Protein AF-A0A7W5KX31-F1 (afdb_monomer)

Nearest PDB structures (foldseek):
  4xgq-assembly2_G  TM=8.901E-01  e=3.013E-03  Mycobacterium tuberculosis H37Rv
  4zv0-assembly1_B  TM=2.589E-01  e=5.714E+00  Pseudomonas aeruginosa PAO1

Solvent-accessible surface area (backbone atoms only — not comparable to full-atom values): 6109 Å² total; per-residue (Å²): 94,77,43,44,63,64,57,55,52,52,50,21,53,51,53,18,50,74,72,33,59,89,98,57,78,70,50,73,67,45,39,50,54,23,40,55,53,50,49,52,52,36,58,77,63,54,46,47,75,50,83,88,45,71,68,36,52,54,39,16,52,52,36,32,70,72,31,5,43,91,67,67,28,94,27,45,30,47,77,67,49,16,43,52,52,15,49,21,59,74,68,74,46,86,70,90,81,83,86,66,62,47,67,69,46,96,76,96

Secondary structure (DSSP, 8-state):
-EE-HHHHHHHHHHHHHHHSPTTPPPPHHHHHHHHHHHHHHHHHTTPEEPP--HHHHHHHHHHHHHHBGGGT-TT-B-HHHHHHHHHHHHTT------SSTTTTSTT-

Radius of gyration: 15.03 Å; Cα contacts (8 Å, |Δi|>4): 127; chains: 1; bounding box: 34×26×37 Å

Mean predicted aligned error: 3.59 Å

Sequence (108 aa):
MHISPLVRFVAIQALARQKTPAGRKTTPELLKAAAQAIDAFAEDLVLDEISISHEIGEGALSASMHYGKVVGHPADLNFGDCFAYACAKALKTRLLYKGSDFLHTDLA

Foldseek 3Di:
DADEPLNLQVQLVVQQVVVDDPPDDRDPVSSVVSNVVSVVVCVVVVYDYDDCDPQLVVQLVVCCCPQDLVVPHPLNQDSSRSSLRSVCVVVVHARDDDDCNCVPDPSD

Structure (mmCIF, N/CA/C/O backbone):
data_AF-A0A7W5KX31-F1
#
_entry.id   AF-A0A7W5KX31-F1
#
loop_
_atom_site.group_PDB
_atom_site.id
_atom_site.type_symbol
_atom_site.label_atom_id
_atom_site.label_alt_id
_atom_site.label_comp_id
_atom_site.label_asym_id
_atom_site.label_entity_id
_atom_site.label_seq_id
_atom_site.pdbx_PDB_ins_code
_atom_site.Cartn_x
_atom_site.Cartn_y
_atom_site.Cartn_z
_atom_site.occupancy
_atom_site.B_iso_or_equiv
_atom_site.auth_seq_id
_atom_site.auth_comp_id
_atom_site.auth_asym_id
_atom_site.auth_atom_id
_atom_site.pdbx_PDB_model_num
ATOM 1 N N . MET A 1 1 ? -15.644 -1.205 -0.103 1.00 87.62 1 MET A N 1
ATOM 2 C CA . MET A 1 1 ? -14.336 -1.889 0.114 1.00 87.62 1 MET A CA 1
ATOM 3 C C . MET A 1 1 ? -13.297 -0.787 0.219 1.00 87.62 1 MET A C 1
ATOM 5 O O . MET A 1 1 ? -13.561 0.264 -0.332 1.00 87.62 1 MET A O 1
ATOM 9 N N . HIS A 1 2 ? -12.186 -0.952 0.935 1.00 92.12 2 HIS A N 1
ATOM 10 C CA . HIS A 1 2 ? -11.283 0.178 1.196 1.00 92.12 2 HIS A CA 1
ATOM 11 C C . HIS A 1 2 ? -9.934 0.014 0.506 1.00 92.12 2 HIS A C 1
ATOM 13 O O . HIS A 1 2 ? -9.426 -1.103 0.395 1.00 92.12 2 HIS A O 1
ATOM 19 N N . ILE A 1 3 ? -9.334 1.136 0.114 1.00 94.19 3 ILE A N 1
ATOM 20 C CA . ILE A 1 3 ? -7.941 1.224 -0.331 1.00 94.19 3 ILE A CA 1
ATOM 21 C C . ILE A 1 3 ? -7.224 2.312 0.469 1.00 94.19 3 ILE A C 1
ATOM 23 O O . ILE A 1 3 ? -7.811 3.335 0.806 1.00 94.19 3 ILE A O 1
ATOM 27 N N . SER A 1 4 ? -5.954 2.100 0.815 1.00 94.06 4 SER A N 1
ATOM 28 C CA . SER A 1 4 ? -5.143 3.165 1.410 1.00 94.06 4 SER A CA 1
ATOM 29 C C . SER A 1 4 ? -4.372 3.919 0.321 1.00 94.06 4 SER A C 1
ATOM 31 O O . SER A 1 4 ? -3.949 3.301 -0.664 1.00 94.06 4 SER A O 1
ATOM 33 N N . PRO A 1 5 ? -4.093 5.220 0.504 1.00 94.69 5 PRO A N 1
ATOM 34 C CA . PRO A 1 5 ? -3.316 6.004 -0.451 1.00 94.69 5 PRO A CA 1
ATOM 35 C C . PRO A 1 5 ? -1.898 5.446 -0.636 1.00 94.69 5 PRO A C 1
ATOM 37 O O . PRO A 1 5 ? -1.321 5.588 -1.713 1.00 94.69 5 PRO A O 1
ATOM 40 N N . LEU A 1 6 ? -1.341 4.746 0.367 1.00 93.94 6 LEU A N 1
ATOM 41 C CA . LEU A 1 6 ? -0.065 4.037 0.223 1.00 93.94 6 LEU A CA 1
ATOM 42 C C . LEU A 1 6 ? -0.174 2.843 -0.725 1.00 93.94 6 LEU A C 1
ATOM 44 O O . LEU A 1 6 ? 0.674 2.687 -1.603 1.00 93.94 6 LEU A O 1
ATOM 48 N N . VAL A 1 7 ? -1.204 2.006 -0.567 1.00 91.75 7 VAL A N 1
ATOM 49 C CA . VAL A 1 7 ? -1.414 0.842 -1.441 1.00 91.75 7 VAL A CA 1
ATOM 50 C C . VAL A 1 7 ? -1.677 1.305 -2.869 1.00 91.75 7 VAL A C 1
ATOM 52 O O . VAL A 1 7 ? -1.059 0.781 -3.796 1.00 91.75 7 VAL A O 1
ATOM 55 N N . ARG A 1 8 ? -2.511 2.3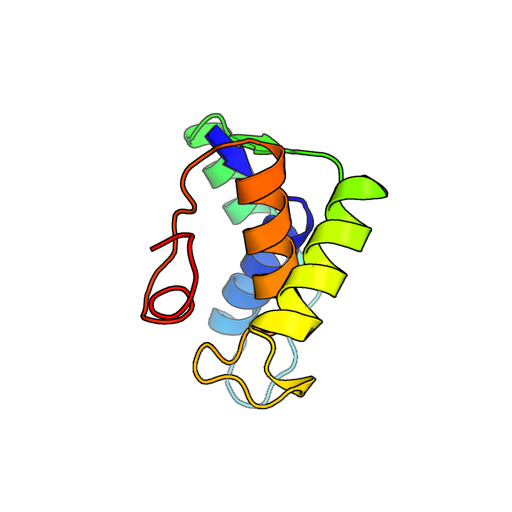37 -3.048 1.00 95.00 8 ARG A N 1
ATOM 56 C CA . ARG A 1 8 ? -2.733 2.970 -4.351 1.00 95.00 8 ARG A CA 1
ATOM 57 C C . ARG A 1 8 ? -1.412 3.438 -4.966 1.00 95.00 8 ARG A C 1
ATOM 59 O O . ARG A 1 8 ? -1.101 3.087 -6.101 1.00 95.00 8 ARG A O 1
ATOM 66 N N . PHE A 1 9 ? -0.592 4.163 -4.207 1.00 95.44 9 PHE A N 1
ATOM 67 C CA . PHE A 1 9 ? 0.705 4.656 -4.673 1.00 95.44 9 PHE A CA 1
ATOM 68 C C . PHE A 1 9 ? 1.661 3.528 -5.095 1.00 95.44 9 PHE A C 1
ATOM 70 O O . PHE A 1 9 ? 2.220 3.570 -6.195 1.00 95.44 9 PHE A O 1
ATOM 77 N N . VAL A 1 10 ? 1.827 2.498 -4.261 1.00 93.75 10 VAL A N 1
ATOM 78 C CA . VAL A 1 10 ? 2.710 1.357 -4.560 1.00 93.75 10 VAL A CA 1
ATOM 79 C C . VAL A 1 10 ? 2.193 0.563 -5.762 1.00 93.75 10 VAL A C 1
ATOM 81 O O . VAL A 1 10 ? 2.991 0.177 -6.617 1.00 93.75 10 VAL A O 1
ATOM 84 N N . ALA A 1 11 ? 0.876 0.374 -5.888 1.00 94.31 11 ALA A N 1
ATOM 85 C CA . ALA A 1 11 ? 0.269 -0.295 -7.038 1.00 94.31 11 ALA A CA 1
ATOM 86 C C . ALA A 1 11 ? 0.547 0.456 -8.350 1.00 94.31 11 ALA A C 1
ATOM 88 O O . ALA A 1 11 ? 0.943 -0.161 -9.341 1.00 94.31 11 ALA A O 1
ATOM 89 N N . ILE A 1 12 ? 0.433 1.788 -8.342 1.00 97.50 12 ILE A N 1
ATOM 90 C CA . ILE A 1 12 ? 0.756 2.642 -9.494 1.00 97.50 12 ILE A CA 1
ATOM 91 C C . ILE A 1 12 ? 2.231 2.492 -9.879 1.00 97.50 12 ILE A C 1
ATOM 93 O O . ILE A 1 12 ? 2.553 2.283 -11.052 1.00 97.50 12 ILE A O 1
ATOM 97 N N . GLN A 1 13 ? 3.141 2.552 -8.903 1.00 96.44 13 GLN A N 1
ATOM 98 C CA . GLN A 1 13 ? 4.573 2.384 -9.157 1.00 96.44 13 GLN A CA 1
ATOM 99 C C . GLN A 1 13 ? 4.909 0.990 -9.698 1.00 96.44 13 GLN A C 1
ATOM 101 O O . GLN A 1 13 ? 5.700 0.876 -10.639 1.00 96.44 13 GLN A O 1
ATOM 106 N N . ALA A 1 14 ? 4.305 -0.058 -9.137 1.00 94.69 14 ALA A N 1
ATOM 107 C CA . ALA A 1 14 ? 4.510 -1.438 -9.560 1.00 94.69 14 ALA A CA 1
ATOM 108 C C . ALA A 1 14 ? 4.000 -1.672 -10.988 1.00 94.69 14 ALA A C 1
ATOM 110 O O . ALA A 1 14 ? 4.729 -2.222 -11.819 1.00 94.69 14 ALA A O 1
ATOM 111 N N . LEU A 1 15 ? 2.795 -1.189 -11.304 1.00 97.25 15 LEU A N 1
ATOM 112 C CA . LEU A 1 15 ? 2.213 -1.289 -12.641 1.00 97.25 15 LEU A CA 1
ATOM 113 C C . LEU A 1 15 ? 3.051 -0.522 -13.671 1.00 97.25 15 LEU A C 1
ATOM 115 O O . LEU A 1 15 ? 3.385 -1.064 -14.727 1.00 97.25 15 LEU A O 1
ATOM 119 N N . ALA A 1 16 ? 3.468 0.705 -13.348 1.00 97.62 16 ALA A N 1
ATOM 120 C CA . ALA A 1 16 ? 4.342 1.483 -14.219 1.00 97.62 16 ALA A CA 1
ATOM 121 C C . ALA A 1 16 ? 5.691 0.776 -14.432 1.00 97.62 16 ALA A C 1
ATOM 123 O O . ALA A 1 16 ? 6.177 0.681 -15.558 1.00 97.62 16 ALA A O 1
ATOM 124 N N . ARG A 1 17 ? 6.283 0.216 -13.367 1.00 96.75 17 ARG A N 1
ATOM 125 C CA . ARG A 1 17 ? 7.544 -0.533 -13.442 1.00 96.75 17 ARG A CA 1
ATOM 126 C C . ARG A 1 17 ? 7.427 -1.777 -14.318 1.00 96.75 17 ARG A C 1
ATOM 128 O O . ARG A 1 17 ? 8.366 -2.053 -15.057 1.00 96.75 17 ARG A O 1
ATOM 135 N N . GLN A 1 18 ? 6.302 -2.487 -14.275 1.00 96.25 18 GLN A N 1
ATOM 136 C CA . GLN A 1 18 ? 6.057 -3.661 -15.117 1.00 96.25 18 GLN A CA 1
ATOM 137 C C 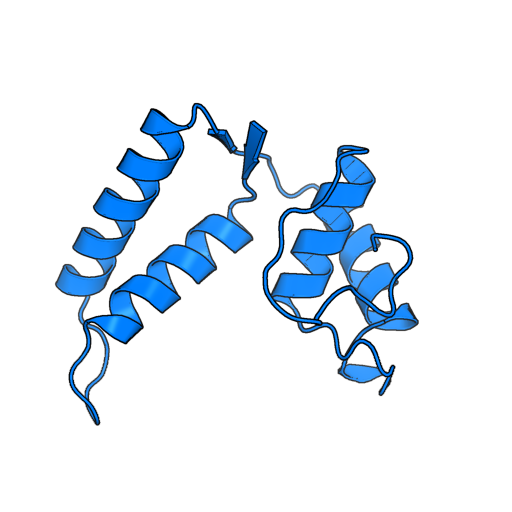. GLN A 1 18 ? 6.060 -3.316 -16.616 1.00 96.25 18 GLN A C 1
ATOM 139 O O . GLN A 1 18 ? 6.425 -4.149 -17.441 1.00 96.25 18 GLN A O 1
ATOM 144 N N . LYS A 1 19 ? 5.666 -2.088 -16.974 1.00 94.69 19 LYS A N 1
ATOM 145 C CA . LYS A 1 19 ? 5.664 -1.589 -18.359 1.00 94.69 19 LYS A CA 1
ATOM 146 C C . LYS A 1 19 ? 6.981 -0.919 -18.769 1.00 94.69 19 LYS A C 1
ATOM 148 O O . LYS A 1 19 ? 7.186 -0.661 -19.953 1.00 94.69 19 LYS A O 1
ATOM 153 N N . THR A 1 20 ? 7.880 -0.654 -17.824 1.00 96.50 20 THR A N 1
ATOM 154 C CA . THR A 1 20 ? 9.192 -0.054 -18.091 1.00 96.50 20 THR A CA 1
ATOM 155 C C . THR A 1 20 ? 10.160 -1.097 -18.669 1.00 96.50 20 THR A C 1
ATOM 157 O O . THR A 1 20 ? 10.366 -2.138 -18.043 1.00 96.50 20 THR A O 1
ATOM 160 N N . PRO A 1 21 ? 10.827 -0.823 -19.809 1.00 95.38 21 PRO A N 1
ATOM 161 C CA . PRO A 1 21 ? 11.834 -1.725 -20.363 1.00 95.38 21 PRO A CA 1
ATOM 162 C C . PRO A 1 21 ? 12.976 -2.022 -19.382 1.00 95.38 21 PRO A C 1
ATOM 164 O O . PRO A 1 21 ? 13.405 -1.153 -18.614 1.00 95.38 21 PRO A O 1
ATOM 167 N N . ALA A 1 22 ? 13.516 -3.241 -19.440 1.00 94.25 22 ALA A N 1
ATOM 168 C CA . ALA A 1 22 ? 14.639 -3.648 -18.600 1.00 94.25 22 ALA A CA 1
ATOM 169 C C . ALA A 1 22 ? 15.830 -2.678 -18.740 1.00 94.25 22 ALA A C 1
ATOM 171 O O . ALA A 1 22 ? 16.155 -2.208 -19.830 1.00 94.25 22 ALA A O 1
ATOM 172 N N . GLY A 1 23 ? 16.461 -2.337 -17.613 1.00 94.62 23 GLY A N 1
ATOM 173 C CA . GLY A 1 23 ? 17.573 -1.379 -17.565 1.00 94.62 23 GLY A CA 1
ATOM 174 C C . GLY A 1 23 ? 17.181 0.096 -17.722 1.00 94.62 23 GLY A C 1
ATOM 175 O O . GLY A 1 23 ? 18.048 0.963 -17.624 1.00 94.62 23 GLY A O 1
ATOM 176 N N . ARG A 1 24 ? 15.897 0.421 -17.923 1.00 96.06 24 ARG A N 1
ATOM 177 C CA . ARG A 1 24 ? 15.412 1.808 -18.004 1.00 96.06 24 ARG A CA 1
ATOM 178 C C . ARG A 1 24 ? 14.730 2.260 -16.710 1.00 96.06 24 ARG A C 1
ATOM 180 O O . ARG A 1 24 ?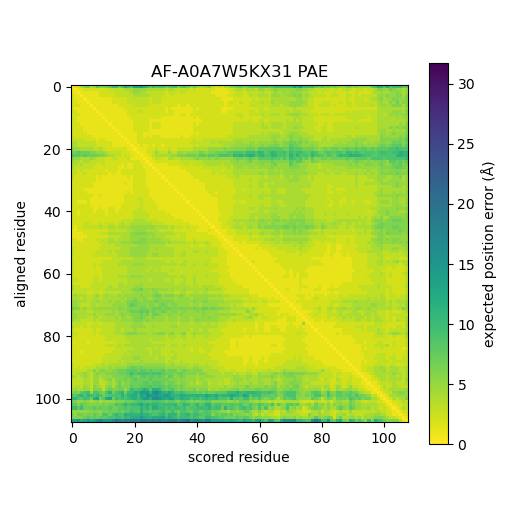 14.345 1.463 -15.844 1.00 96.06 24 ARG A O 1
ATOM 187 N N . LYS A 1 25 ? 14.617 3.582 -16.569 1.00 96.31 25 LYS A N 1
ATOM 188 C CA . LYS A 1 25 ? 13.821 4.246 -15.531 1.00 96.31 25 LYS A CA 1
ATOM 189 C C . LYS A 1 25 ? 12.400 4.460 -16.049 1.00 96.31 25 LYS A C 1
ATOM 191 O O . LYS A 1 25 ? 12.203 4.671 -17.241 1.00 96.31 25 LYS A O 1
ATOM 196 N N . THR A 1 26 ? 11.431 4.391 -15.143 1.00 97.12 26 THR A N 1
ATOM 197 C CA . THR A 1 26 ? 10.028 4.691 -15.445 1.00 97.12 26 THR A CA 1
ATOM 198 C C . THR A 1 26 ? 9.888 6.169 -15.797 1.00 97.12 26 THR A C 1
ATOM 200 O O . THR A 1 26 ? 10.454 7.013 -15.101 1.00 97.12 26 THR A O 1
ATOM 203 N N . THR A 1 27 ? 9.157 6.478 -16.868 1.00 97.62 27 THR A N 1
ATOM 204 C CA . THR A 1 27 ? 8.898 7.863 -17.284 1.00 97.62 27 THR A CA 1
ATOM 205 C C . THR A 1 27 ? 7.636 8.418 -16.611 1.00 97.62 27 THR A C 1
ATOM 207 O O . THR A 1 27 ? 6.780 7.634 -16.181 1.00 97.62 27 THR A O 1
ATOM 210 N N . PRO A 1 28 ? 7.478 9.751 -16.527 1.00 98.06 28 PRO A N 1
ATOM 211 C CA . PRO A 1 28 ? 6.252 10.366 -16.020 1.00 98.06 28 PRO A CA 1
ATOM 212 C C . PRO A 1 28 ? 4.991 9.929 -16.778 1.00 98.06 28 PRO A C 1
ATOM 214 O O . PRO A 1 28 ? 3.942 9.749 -16.167 1.00 98.06 28 PRO A O 1
ATOM 217 N N . GLU A 1 29 ? 5.087 9.698 -18.089 1.00 97.81 29 GLU A N 1
ATOM 218 C CA . GLU A 1 29 ? 3.961 9.286 -18.936 1.00 97.81 29 GLU A CA 1
ATOM 219 C C . GLU A 1 29 ? 3.501 7.866 -18.598 1.00 97.81 29 GLU A C 1
ATOM 221 O O . GLU A 1 29 ? 2.302 7.624 -18.468 1.00 97.81 29 GLU A O 1
ATOM 226 N N . LEU A 1 30 ? 4.444 6.937 -18.392 1.00 97.75 30 LEU A N 1
ATOM 227 C CA . LEU A 1 30 ? 4.127 5.580 -17.940 1.00 97.75 30 LEU A CA 1
ATOM 228 C C . LEU A 1 30 ? 3.511 5.585 -16.539 1.00 97.75 30 LEU A C 1
ATOM 230 O O . LEU A 1 30 ? 2.573 4.834 -16.281 1.00 97.75 30 LEU A O 1
ATOM 234 N N . LEU A 1 31 ? 4.011 6.441 -15.643 1.00 98.00 31 LEU A N 1
ATOM 235 C CA . LEU A 1 31 ? 3.457 6.578 -14.298 1.00 98.00 31 LEU A CA 1
ATOM 236 C C . LEU A 1 31 ? 2.034 7.151 -14.331 1.00 98.00 31 LEU A C 1
ATOM 238 O O . LEU A 1 31 ? 1.158 6.652 -13.629 1.00 98.00 31 LEU A O 1
ATOM 242 N N . LYS A 1 32 ? 1.785 8.147 -15.188 1.00 98.38 32 LYS A N 1
ATOM 243 C CA . LYS A 1 32 ? 0.454 8.726 -15.403 1.00 98.38 32 LYS A CA 1
ATOM 244 C C . LYS A 1 32 ? -0.528 7.698 -15.966 1.00 98.38 32 LYS A C 1
ATOM 246 O O . LYS A 1 32 ? -1.640 7.597 -15.459 1.00 98.38 32 LYS A O 1
ATOM 251 N N . ALA A 1 33 ? -0.118 6.916 -16.965 1.00 98.25 33 ALA A N 1
ATOM 252 C CA . ALA A 1 33 ? -0.956 5.859 -17.528 1.00 98.25 33 ALA A CA 1
ATOM 253 C C . ALA A 1 33 ? -1.286 4.771 -16.490 1.00 98.25 33 ALA A C 1
ATOM 255 O O . ALA A 1 33 ? -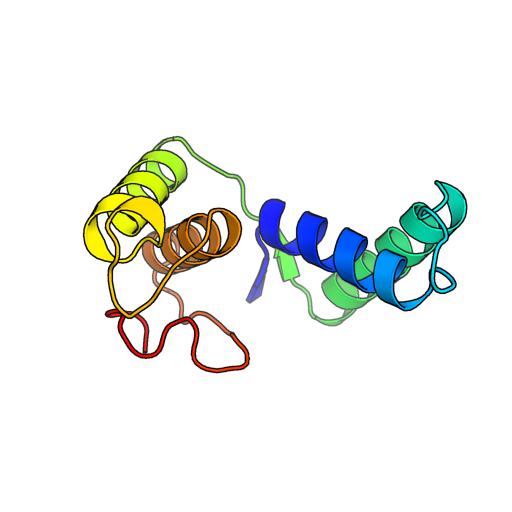2.419 4.301 -16.421 1.00 98.25 33 ALA A O 1
ATOM 256 N N . ALA A 1 34 ? -0.318 4.399 -15.645 1.00 98.38 34 ALA A N 1
ATOM 257 C CA . ALA A 1 34 ? -0.552 3.469 -14.544 1.00 98.38 34 ALA A CA 1
ATOM 258 C C . ALA A 1 34 ? -1.513 4.040 -13.491 1.00 98.38 34 ALA A C 1
ATOM 260 O O . ALA A 1 34 ? -2.385 3.314 -13.028 1.00 98.38 34 ALA A O 1
ATOM 261 N N . ALA A 1 35 ? -1.391 5.328 -13.150 1.00 98.25 35 ALA A N 1
ATOM 262 C CA . ALA A 1 35 ? -2.322 6.005 -12.248 1.00 98.25 35 ALA A CA 1
ATOM 263 C C . ALA A 1 35 ? -3.758 5.937 -12.772 1.00 98.25 35 ALA A C 1
ATOM 265 O O . ALA A 1 35 ? -4.633 5.447 -12.071 1.00 98.25 35 ALA A O 1
ATOM 266 N N . GLN A 1 36 ? -3.972 6.301 -14.038 1.00 98.38 36 GLN A N 1
ATOM 267 C CA . GLN A 1 36 ? -5.292 6.236 -14.672 1.00 98.38 36 GLN A CA 1
ATOM 268 C C . GLN A 1 36 ? -5.886 4.822 -14.659 1.00 98.38 36 GLN A C 1
ATOM 270 O O . GLN A 1 36 ? -7.076 4.660 -14.419 1.00 98.38 36 GLN A O 1
ATOM 275 N N . ALA A 1 37 ? -5.064 3.797 -14.900 1.00 98.00 37 ALA A N 1
ATOM 276 C CA . ALA A 1 37 ? -5.524 2.412 -14.880 1.00 98.00 37 ALA A CA 1
ATOM 277 C C . ALA A 1 37 ? -5.904 1.931 -13.468 1.00 98.00 37 ALA A C 1
ATOM 279 O O . ALA A 1 37 ? -6.902 1.231 -13.314 1.00 98.00 37 ALA A O 1
ATOM 280 N N . ILE A 1 38 ? -5.123 2.293 -12.443 1.00 97.69 38 ILE A N 1
ATOM 281 C CA . ILE A 1 38 ? -5.429 1.948 -11.046 1.00 97.69 38 ILE A CA 1
ATOM 282 C C . ILE A 1 38 ? -6.663 2.704 -10.551 1.00 97.69 38 ILE A C 1
ATOM 284 O O . ILE A 1 38 ? -7.484 2.111 -9.858 1.00 97.69 38 ILE A O 1
ATOM 288 N N . ASP A 1 39 ? -6.815 3.972 -10.933 1.00 96.88 39 ASP A N 1
ATOM 289 C CA . ASP A 1 39 ? -7.967 4.792 -10.553 1.00 96.88 39 ASP A CA 1
ATOM 290 C C . ASP A 1 39 ? -9.256 4.245 -11.166 1.00 96.88 39 ASP A C 1
ATOM 292 O O . ASP A 1 39 ? -10.210 3.998 -10.437 1.00 96.88 39 ASP A O 1
ATOM 296 N N . ALA A 1 40 ? -9.249 3.925 -12.464 1.00 97.56 40 ALA A N 1
ATOM 297 C CA . ALA A 1 40 ? -10.389 3.284 -13.118 1.00 97.56 40 ALA A CA 1
ATOM 298 C C . ALA A 1 40 ? -10.751 1.938 -12.462 1.00 97.56 40 ALA A C 1
ATOM 300 O O . ALA A 1 40 ? -11.918 1.654 -12.218 1.00 97.56 40 ALA A O 1
ATOM 301 N N . PHE A 1 41 ? -9.752 1.125 -12.104 1.00 96.06 41 PHE A N 1
ATOM 302 C CA . PHE A 1 41 ? -9.988 -0.134 -11.394 1.00 96.06 41 PHE A CA 1
ATOM 303 C C . PHE A 1 41 ? -10.585 0.073 -9.991 1.00 96.06 41 PHE A C 1
ATOM 305 O O . PHE A 1 41 ? -11.435 -0.704 -9.556 1.00 96.06 41 PHE A O 1
ATOM 312 N N . ALA A 1 42 ? -10.141 1.104 -9.269 1.00 95.56 42 ALA A N 1
ATOM 313 C CA . ALA A 1 42 ? -10.685 1.449 -7.960 1.00 95.56 42 ALA A CA 1
ATOM 314 C C . ALA A 1 42 ? -12.131 1.962 -8.061 1.00 95.56 42 ALA A C 1
ATOM 316 O O . ALA A 1 42 ? -12.960 1.598 -7.227 1.00 95.56 42 ALA A O 1
ATOM 317 N N . GLU A 1 43 ? -12.439 2.750 -9.093 1.00 96.12 43 GLU A N 1
ATOM 318 C CA . GLU A 1 43 ? -13.795 3.212 -9.406 1.00 96.12 43 GLU A CA 1
ATOM 319 C C . GLU A 1 43 ? -14.725 2.038 -9.749 1.00 96.12 43 GLU A C 1
ATOM 321 O O . GLU A 1 43 ? -15.800 1.922 -9.159 1.00 96.12 43 GLU A O 1
ATOM 326 N N . ASP A 1 44 ? -14.287 1.115 -10.612 1.00 96.94 44 ASP A N 1
ATOM 327 C CA . ASP A 1 44 ? -15.056 -0.076 -11.005 1.00 96.94 44 ASP A CA 1
ATOM 328 C C . ASP A 1 44 ? -15.412 -0.974 -9.806 1.00 96.94 44 ASP A C 1
ATOM 330 O O . ASP A 1 44 ? -16.481 -1.589 -9.764 1.00 96.94 44 ASP A O 1
ATOM 334 N N . LEU A 1 45 ? -14.521 -1.054 -8.813 1.00 95.25 45 LEU A N 1
ATOM 335 C CA . LEU A 1 45 ? -14.730 -1.822 -7.583 1.00 95.25 45 LEU A CA 1
ATOM 336 C C . LEU A 1 45 ? -15.403 -1.029 -6.456 1.00 95.25 45 LEU A C 1
ATOM 338 O O . LEU A 1 45 ? -15.648 -1.598 -5.387 1.00 95.25 45 LEU A O 1
ATOM 342 N N . VAL A 1 46 ? -15.697 0.256 -6.680 1.00 95.50 46 VAL A N 1
ATOM 343 C CA . VAL A 1 46 ? -16.266 1.175 -5.685 1.00 95.50 46 VAL A CA 1
ATOM 344 C C . VAL A 1 46 ? -15.436 1.144 -4.393 1.00 95.50 46 VAL A C 1
ATOM 346 O O . VAL A 1 46 ? -15.916 0.811 -3.301 1.00 95.50 46 VAL A O 1
ATOM 349 N N . LEU A 1 47 ? -14.129 1.386 -4.542 1.00 94.50 47 LEU A N 1
ATOM 350 C CA . LEU A 1 47 ? -13.201 1.451 -3.418 1.00 94.50 47 LEU A CA 1
ATOM 351 C C . LEU A 1 47 ? -13.245 2.834 -2.768 1.00 94.50 47 LEU A C 1
ATOM 353 O O . LEU A 1 47 ? -13.007 3.844 -3.422 1.00 94.50 47 LEU A O 1
ATOM 357 N N . ASP A 1 48 ? -13.460 2.860 -1.459 1.00 93.88 48 ASP A N 1
ATOM 358 C CA . ASP A 1 48 ? -13.354 4.067 -0.651 1.00 93.88 48 ASP A CA 1
ATOM 359 C C . ASP A 1 48 ? -11.896 4.249 -0.208 1.00 93.88 48 ASP A C 1
ATOM 361 O O . ASP A 1 48 ? -11.327 3.391 0.482 1.00 93.88 48 ASP A O 1
ATOM 365 N N . GLU A 1 49 ? -11.266 5.354 -0.613 1.00 94.12 49 GLU A N 1
ATOM 366 C CA . GLU A 1 49 ? -9.914 5.679 -0.155 1.00 94.12 49 GLU A CA 1
ATOM 367 C C . GLU A 1 49 ? -9.939 6.204 1.287 1.00 94.12 49 GLU A C 1
ATOM 369 O O . GLU A 1 49 ? -10.701 7.112 1.624 1.00 94.12 49 GLU A O 1
ATOM 374 N N . ILE A 1 50 ? -9.087 5.641 2.147 1.00 94.75 50 ILE A N 1
ATOM 375 C CA . ILE A 1 50 ? -8.994 6.040 3.556 1.00 94.75 50 ILE A CA 1
ATOM 376 C C . ILE A 1 50 ? -7.844 7.009 3.830 1.00 94.75 50 ILE A C 1
ATOM 378 O O . ILE A 1 50 ? -6.763 6.904 3.261 1.00 94.75 50 ILE A O 1
ATOM 382 N N . SER A 1 51 ? -8.027 7.909 4.791 1.00 95.19 51 SER A N 1
ATOM 383 C CA . SER A 1 51 ? -6.949 8.782 5.267 1.00 95.19 51 SER A CA 1
ATOM 384 C C . SER A 1 51 ? -5.962 8.036 6.166 1.00 95.19 51 SER A C 1
ATOM 386 O O . SER A 1 51 ? -6.351 7.187 6.966 1.00 95.19 51 SER A O 1
ATOM 388 N N . ILE A 1 52 ? -4.684 8.416 6.108 1.00 96.12 52 ILE A N 1
ATOM 389 C CA . ILE A 1 52 ? -3.658 7.929 7.040 1.00 96.12 52 ILE A CA 1
ATOM 390 C C . ILE A 1 52 ? -3.638 8.834 8.266 1.00 96.12 52 ILE A C 1
ATOM 392 O O . ILE A 1 52 ? -3.102 9.941 8.233 1.00 96.12 52 ILE A O 1
ATOM 396 N N . SER A 1 53 ? -4.268 8.371 9.341 1.00 96.38 53 SER A N 1
ATOM 397 C CA . SER A 1 53 ? -4.317 9.079 10.617 1.00 96.38 53 SER A CA 1
ATOM 398 C C . SER A 1 53 ? -3.057 8.838 11.455 1.00 96.38 53 SER A C 1
ATOM 400 O O . SER A 1 53 ? -2.267 7.930 11.188 1.00 96.38 53 SER A O 1
ATOM 402 N N . HIS A 1 54 ? -2.897 9.628 12.521 1.00 96.88 54 HIS A N 1
ATOM 403 C CA . HIS A 1 54 ? -1.867 9.384 13.533 1.00 96.88 54 HIS A CA 1
ATOM 404 C C . HIS A 1 54 ? -1.983 7.977 14.144 1.00 96.88 54 HIS A C 1
ATOM 406 O O . HIS A 1 54 ? -0.977 7.292 14.280 1.00 96.88 54 HIS A O 1
ATOM 412 N N . GLU A 1 55 ? -3.205 7.509 14.417 1.00 96.81 55 GLU A N 1
ATOM 413 C CA . GLU A 1 55 ? -3.465 6.161 14.941 1.00 96.81 55 GLU A CA 1
ATOM 414 C C . GLU A 1 55 ? -2.982 5.058 13.988 1.00 96.81 55 GLU A C 1
ATOM 416 O O . GLU A 1 55 ? -2.361 4.092 14.427 1.00 96.81 55 GLU A O 1
ATOM 421 N N . ILE A 1 56 ? -3.198 5.215 12.676 1.00 97.44 56 ILE A N 1
ATOM 422 C CA . ILE A 1 56 ? -2.658 4.282 11.676 1.00 97.44 56 ILE A CA 1
ATOM 423 C C . ILE A 1 56 ? -1.125 4.320 11.679 1.00 97.44 56 ILE A C 1
ATOM 425 O O . ILE A 1 56 ? -0.493 3.272 11.563 1.00 97.44 56 ILE A O 1
ATOM 429 N N . GLY A 1 57 ? -0.522 5.503 11.836 1.00 97.56 57 GLY A N 1
ATOM 430 C CA . GLY A 1 57 ? 0.930 5.657 11.957 1.00 97.56 57 GLY A CA 1
ATOM 431 C C . GLY A 1 57 ? 1.511 4.900 13.155 1.00 97.56 57 GLY A C 1
ATOM 432 O O . GLY A 1 57 ? 2.443 4.113 12.988 1.00 97.56 57 GLY A O 1
ATOM 433 N N . GLU A 1 58 ? 0.919 5.068 14.339 1.00 98.31 58 GLU A N 1
ATOM 434 C CA . GLU A 1 58 ? 1.307 4.330 15.551 1.00 98.31 58 GLU A CA 1
ATOM 435 C C . GLU A 1 58 ? 1.085 2.820 15.387 1.00 98.31 58 GLU A C 1
ATOM 437 O O . GLU A 1 58 ? 1.943 2.008 15.741 1.00 98.31 58 GLU A O 1
ATOM 442 N N . GLY A 1 59 ? -0.034 2.427 14.772 1.00 97.69 59 GLY A N 1
ATOM 443 C CA . GLY A 1 59 ? -0.323 1.033 14.447 1.00 97.69 59 GLY A CA 1
ATOM 444 C C . GLY A 1 59 ? 0.720 0.413 13.514 1.00 97.69 59 GLY A C 1
ATOM 445 O O . GLY A 1 59 ? 1.136 -0.725 13.730 1.00 97.69 59 GLY A O 1
ATOM 446 N N . ALA A 1 60 ? 1.191 1.159 12.512 1.00 97.38 60 ALA A N 1
ATOM 447 C CA . ALA A 1 60 ? 2.216 0.697 11.579 1.00 97.38 60 ALA A CA 1
ATOM 448 C C . ALA A 1 60 ? 3.586 0.571 12.261 1.00 97.38 60 ALA A C 1
ATOM 450 O O . ALA A 1 60 ? 4.306 -0.400 12.020 1.00 97.38 60 ALA A O 1
ATOM 451 N N . LEU A 1 61 ? 3.936 1.504 13.153 1.00 97.88 61 LEU A N 1
ATOM 452 C CA . LEU A 1 61 ? 5.151 1.402 13.964 1.00 97.88 61 LEU A CA 1
ATOM 453 C C . LEU A 1 61 ? 5.097 0.176 14.883 1.00 97.88 61 LEU A C 1
ATOM 455 O O . LEU A 1 61 ? 6.056 -0.594 14.939 1.00 97.88 61 LEU A O 1
ATOM 459 N N . SER A 1 62 ? 3.957 -0.051 15.539 1.00 97.75 62 SER A N 1
ATOM 460 C CA . SER A 1 62 ? 3.722 -1.255 16.336 1.00 97.75 62 SER A CA 1
ATOM 461 C C . SER A 1 62 ? 3.866 -2.525 15.496 1.00 97.75 62 SER A C 1
ATOM 463 O O . SER A 1 62 ? 4.584 -3.441 15.894 1.00 97.75 62 SER A O 1
ATOM 465 N N . ALA A 1 63 ? 3.284 -2.568 14.295 1.00 96.62 63 ALA A N 1
ATOM 466 C CA . ALA A 1 63 ? 3.442 -3.697 13.379 1.00 96.62 63 ALA A CA 1
ATOM 467 C C . ALA A 1 63 ? 4.913 -3.936 13.000 1.00 96.62 63 ALA A C 1
ATOM 469 O O . ALA A 1 63 ? 5.366 -5.077 13.005 1.00 96.62 63 ALA A O 1
ATOM 470 N N . SER A 1 64 ? 5.685 -2.875 12.751 1.00 97.00 64 SER A N 1
ATOM 471 C CA . SER A 1 64 ? 7.119 -2.970 12.451 1.00 97.00 64 SER A CA 1
ATOM 472 C C . SER A 1 64 ? 7.928 -3.540 13.624 1.00 97.00 64 SER A C 1
ATOM 474 O O . SER A 1 64 ? 8.820 -4.361 13.419 1.00 97.00 64 SER A O 1
ATOM 476 N N . MET A 1 65 ? 7.586 -3.169 14.863 1.00 97.38 65 MET A N 1
ATOM 477 C CA . MET A 1 65 ? 8.241 -3.697 16.068 1.00 97.38 65 MET A CA 1
ATOM 478 C C . MET A 1 65 ? 7.925 -5.174 16.334 1.00 97.38 65 MET A C 1
ATOM 480 O O . MET A 1 65 ? 8.774 -5.879 16.871 1.00 97.38 65 MET A O 1
ATOM 484 N N . HIS A 1 66 ? 6.727 -5.646 15.980 1.00 95.75 66 HIS A N 1
ATOM 485 C CA . HIS A 1 66 ? 6.300 -7.024 16.258 1.00 95.75 66 HIS A CA 1
ATOM 486 C C . HIS A 1 66 ? 6.571 -7.988 15.099 1.00 95.75 66 HIS A C 1
ATOM 488 O O . HIS A 1 66 ? 6.925 -9.140 15.330 1.00 95.75 66 HIS A O 1
ATOM 494 N N . TYR A 1 67 ? 6.410 -7.520 13.861 1.00 95.88 67 TYR A N 1
ATOM 495 C CA . TYR A 1 67 ? 6.393 -8.352 12.655 1.00 95.88 67 TYR A CA 1
ATOM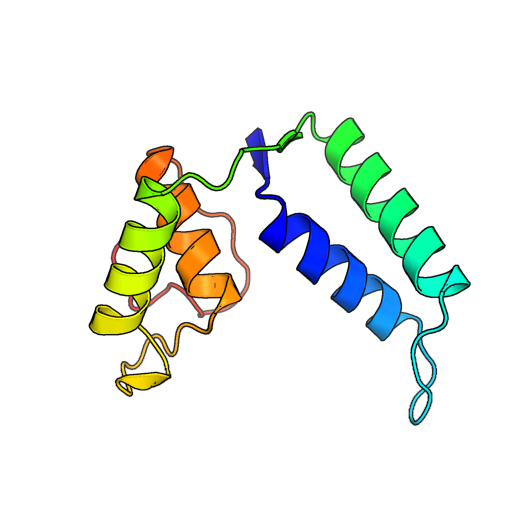 496 C C . TYR A 1 67 ? 7.344 -7.866 11.555 1.00 95.88 67 TYR A C 1
ATOM 498 O O . TYR A 1 67 ? 7.465 -8.515 10.515 1.00 95.88 67 TYR A O 1
ATOM 506 N N . GLY A 1 68 ? 8.006 -6.729 11.758 1.00 94.19 68 GLY A N 1
ATOM 507 C CA . GLY A 1 68 ? 8.781 -6.064 10.724 1.00 94.19 68 GLY A CA 1
ATOM 508 C C . GLY A 1 68 ? 10.103 -6.740 10.390 1.00 94.19 68 GLY A C 1
ATOM 509 O O . GLY A 1 68 ? 10.772 -7.352 11.228 1.00 94.19 68 GLY A O 1
ATOM 510 N N . LYS A 1 69 ? 10.545 -6.501 9.155 1.00 93.94 69 LYS A N 1
ATOM 511 C CA . LYS A 1 69 ? 11.896 -6.818 8.676 1.00 93.94 69 LYS A CA 1
ATOM 512 C C . LYS A 1 69 ? 12.991 -6.269 9.590 1.00 93.94 69 LYS A C 1
ATOM 514 O O . LYS A 1 69 ? 14.008 -6.918 9.811 1.00 93.94 69 LYS A O 1
ATOM 519 N N . VAL A 1 70 ? 12.792 -5.060 10.121 1.00 94.19 70 VAL A N 1
ATOM 520 C CA . VAL A 1 70 ? 13.802 -4.345 10.920 1.00 94.19 70 VAL A CA 1
ATOM 521 C C . VAL A 1 70 ? 14.141 -5.055 12.235 1.00 94.19 70 VAL A C 1
ATOM 523 O O . VAL A 1 70 ? 15.273 -4.955 12.698 1.00 94.19 70 VAL A O 1
ATOM 526 N N . VAL A 1 71 ? 13.194 -5.806 12.804 1.00 95.31 71 VAL A N 1
ATOM 527 C CA . VAL A 1 71 ? 13.405 -6.621 14.011 1.00 95.31 71 VAL A CA 1
ATOM 528 C C . VAL A 1 71 ? 13.729 -8.086 13.690 1.00 95.31 71 VAL A C 1
ATOM 530 O O . VAL A 1 71 ? 13.904 -8.889 14.602 1.00 95.31 71 VAL A O 1
ATOM 533 N N . GLY A 1 72 ? 13.815 -8.449 12.405 1.00 93.00 72 GLY A N 1
ATOM 534 C CA . GLY A 1 72 ? 14.126 -9.808 11.962 1.00 93.00 72 GLY A CA 1
ATOM 535 C C . GLY A 1 72 ? 13.015 -10.830 12.220 1.00 93.00 72 GLY A C 1
ATOM 536 O O . GLY A 1 72 ? 13.305 -12.018 12.354 1.00 93.00 72 GLY A O 1
ATOM 537 N N . HIS A 1 73 ? 11.755 -10.395 12.317 1.00 93.94 73 HIS A N 1
ATOM 538 C CA . HIS A 1 73 ? 10.630 -11.311 12.505 1.00 93.94 73 HIS A CA 1
ATOM 539 C C . HIS A 1 73 ? 10.373 -12.147 11.228 1.00 93.94 73 HIS A C 1
ATOM 541 O O . HIS A 1 73 ? 10.493 -11.602 10.131 1.00 93.94 73 HIS A O 1
ATOM 547 N N . PRO A 1 74 ? 9.949 -13.429 11.320 1.00 91.31 74 PRO A N 1
ATOM 548 C CA . PRO A 1 74 ? 9.697 -14.283 10.148 1.00 91.31 74 PRO A CA 1
ATOM 549 C C . PRO A 1 74 ? 8.665 -13.763 9.135 1.00 91.31 74 PRO A C 1
ATOM 551 O O . PRO A 1 74 ? 8.716 -14.144 7.973 1.00 91.31 74 PRO A O 1
ATOM 554 N N . ALA A 1 75 ? 7.728 -12.914 9.567 1.00 89.81 75 ALA A N 1
ATOM 555 C CA . ALA A 1 75 ? 6.777 -12.238 8.673 1.00 89.81 75 ALA A CA 1
ATOM 556 C C . ALA A 1 75 ? 7.454 -11.218 7.737 1.00 89.81 75 ALA A C 1
ATOM 558 O O . ALA A 1 75 ? 6.906 -10.911 6.687 1.00 89.81 75 ALA A O 1
ATOM 559 N N . ASP A 1 76 ? 8.631 -10.702 8.113 1.00 93.38 76 ASP A N 1
ATOM 560 C CA . ASP A 1 76 ? 9.467 -9.801 7.309 1.00 93.38 76 ASP A CA 1
ATOM 561 C C . ASP A 1 76 ? 8.722 -8.568 6.755 1.00 93.38 76 ASP A C 1
ATOM 563 O O . ASP A 1 76 ? 9.041 -8.090 5.664 1.00 93.38 76 ASP A O 1
ATOM 567 N N . LEU A 1 77 ? 7.744 -8.026 7.505 1.00 93.62 77 LEU A N 1
ATOM 568 C CA . LEU A 1 77 ? 6.902 -6.931 7.011 1.00 93.62 77 LEU A CA 1
ATOM 569 C C . LEU A 1 77 ? 7.761 -5.717 6.643 1.00 93.62 77 LEU A C 1
ATOM 571 O O . LEU A 1 77 ? 8.551 -5.213 7.454 1.00 93.62 77 LEU A O 1
ATOM 575 N N . ASN A 1 78 ? 7.589 -5.224 5.418 1.00 92.75 78 ASN A N 1
ATOM 576 C CA . ASN A 1 78 ? 8.221 -3.994 4.960 1.00 92.75 78 ASN A CA 1
ATOM 577 C C . ASN A 1 78 ? 7.380 -2.760 5.350 1.00 92.75 78 ASN A C 1
ATOM 579 O O . ASN A 1 78 ? 6.331 -2.865 5.986 1.00 92.75 78 ASN A O 1
ATOM 583 N N . PHE A 1 79 ? 7.842 -1.563 4.974 1.00 93.50 79 PHE A N 1
ATOM 584 C CA . PHE A 1 79 ? 7.133 -0.309 5.259 1.00 93.50 79 PHE A CA 1
ATOM 585 C C . PHE A 1 79 ? 5.680 -0.307 4.750 1.00 93.50 79 PHE A C 1
ATOM 587 O O . PHE A 1 79 ? 4.767 0.034 5.498 1.00 93.50 79 PHE A O 1
ATOM 594 N N . GLY A 1 80 ? 5.456 -0.708 3.496 1.00 91.12 80 GLY A N 1
ATOM 595 C CA . GLY A 1 80 ? 4.121 -0.784 2.905 1.00 91.12 80 GLY A CA 1
ATOM 596 C C . GLY A 1 80 ? 3.234 -1.802 3.617 1.00 91.12 80 GLY A C 1
ATOM 597 O O . GLY A 1 80 ? 2.076 -1.498 3.903 1.00 91.12 80 GLY A O 1
ATOM 598 N N . ASP A 1 81 ? 3.791 -2.958 3.984 1.00 92.88 81 ASP A N 1
ATOM 599 C CA . ASP A 1 81 ? 3.042 -4.014 4.672 1.00 92.88 81 ASP A CA 1
ATOM 600 C C . ASP A 1 81 ? 2.622 -3.590 6.081 1.00 92.88 81 ASP A C 1
ATOM 602 O O . ASP A 1 81 ? 1.497 -3.860 6.497 1.00 92.88 81 ASP A O 1
ATOM 606 N N . CYS A 1 82 ? 3.485 -2.865 6.802 1.00 95.38 82 CYS A N 1
ATOM 607 C CA . CYS A 1 82 ? 3.161 -2.327 8.124 1.00 95.38 82 CYS A CA 1
ATOM 608 C C . CYS A 1 82 ? 1.969 -1.362 8.061 1.00 95.38 82 CYS A C 1
ATOM 610 O O . CYS A 1 82 ? 1.067 -1.426 8.896 1.00 95.38 82 CYS A O 1
ATOM 612 N N . PHE A 1 83 ? 1.925 -0.492 7.046 1.00 95.88 83 PHE A N 1
ATOM 613 C CA . PHE A 1 83 ? 0.786 0.405 6.844 1.00 95.88 83 PHE A CA 1
ATOM 614 C C . PHE A 1 83 ? -0.464 -0.337 6.370 1.00 95.88 83 PHE A C 1
ATOM 616 O O . PHE A 1 83 ? -1.558 -0.021 6.837 1.00 95.88 83 PHE A O 1
ATOM 623 N N . ALA A 1 84 ? -0.333 -1.334 5.492 1.00 93.50 84 ALA A N 1
ATOM 624 C CA . ALA A 1 84 ? -1.456 -2.171 5.072 1.00 93.50 84 ALA A CA 1
ATOM 625 C C . ALA A 1 84 ? -2.069 -2.931 6.264 1.00 93.50 84 ALA A C 1
ATOM 627 O O . ALA A 1 84 ? -3.289 -2.911 6.444 1.00 93.50 84 ALA A O 1
ATOM 628 N N . TYR A 1 85 ? -1.224 -3.507 7.125 1.00 94.75 85 TYR A N 1
ATOM 629 C CA . TYR A 1 85 ? -1.611 -4.143 8.385 1.00 94.75 85 TYR A CA 1
ATOM 630 C C . TYR A 1 85 ? -2.363 -3.163 9.295 1.00 94.75 85 TYR A C 1
ATOM 632 O O . TYR A 1 85 ? -3.472 -3.450 9.750 1.00 94.75 85 TYR A O 1
ATOM 640 N N . ALA A 1 86 ? -1.792 -1.977 9.526 1.00 96.31 86 ALA A N 1
ATOM 641 C CA . ALA A 1 86 ? -2.378 -0.977 10.413 1.00 96.31 86 ALA A CA 1
ATOM 642 C C . ALA A 1 86 ? -3.730 -0.462 9.901 1.00 96.31 86 ALA A C 1
ATOM 644 O O . ALA A 1 86 ? -4.673 -0.331 10.679 1.00 96.31 86 ALA A O 1
ATOM 645 N N . CYS A 1 87 ? -3.857 -0.241 8.589 1.00 95.56 87 CYS A N 1
ATOM 646 C CA . CYS A 1 87 ? -5.121 0.134 7.957 1.00 95.56 87 CYS A CA 1
ATOM 647 C C . CYS A 1 87 ? -6.194 -0.947 8.158 1.00 95.56 87 CYS A C 1
ATOM 649 O O . CYS A 1 87 ? -7.322 -0.634 8.538 1.00 95.56 87 CYS A O 1
ATOM 651 N N . ALA A 1 88 ? -5.847 -2.221 7.946 1.00 93.56 88 ALA A N 1
ATOM 652 C CA . ALA A 1 88 ? -6.777 -3.333 8.133 1.00 93.56 88 ALA A CA 1
ATOM 653 C C . ALA A 1 88 ? -7.253 -3.447 9.591 1.00 93.56 88 ALA A C 1
ATOM 655 O O . ALA A 1 88 ? -8.454 -3.584 9.843 1.00 93.56 88 ALA A O 1
ATOM 656 N N . LYS A 1 89 ? -6.330 -3.306 10.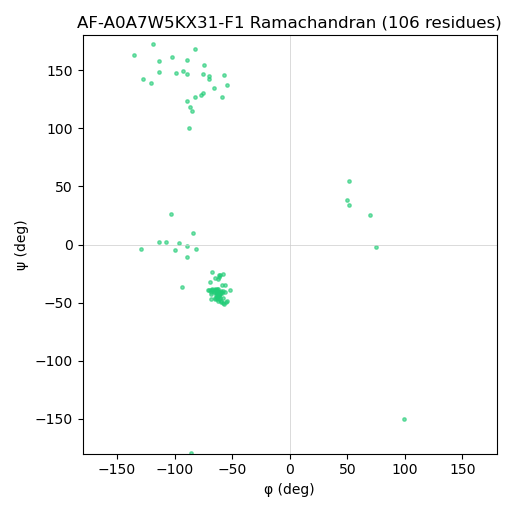554 1.00 93.81 89 LYS A N 1
ATOM 657 C CA . LYS A 1 89 ? -6.639 -3.285 11.991 1.00 93.81 89 LYS A CA 1
ATOM 658 C C . LYS A 1 89 ? -7.543 -2.116 12.378 1.00 93.81 89 LYS A C 1
ATOM 660 O O . LYS A 1 89 ? -8.553 -2.344 13.042 1.00 93.81 89 LYS A O 1
ATOM 665 N N . ALA A 1 90 ? -7.220 -0.898 11.941 1.00 93.75 90 ALA A N 1
ATOM 666 C CA . ALA A 1 90 ? -7.992 0.304 12.260 1.00 93.75 90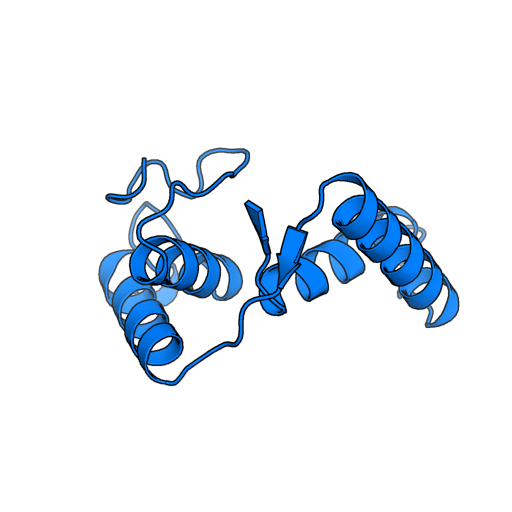 ALA A CA 1
ATOM 667 C C . ALA A 1 90 ? -9.435 0.217 11.733 1.00 93.75 90 ALA A C 1
ATOM 669 O O . ALA A 1 90 ? -10.387 0.542 12.440 1.00 93.75 90 ALA A O 1
ATOM 670 N N . LEU A 1 91 ? -9.610 -0.308 10.518 1.00 90.94 91 LEU A N 1
ATOM 671 C CA . LEU A 1 91 ? -10.923 -0.502 9.899 1.00 90.94 91 LEU A CA 1
ATOM 672 C C . LEU A 1 91 ? -11.650 -1.772 10.367 1.00 90.94 91 LEU A C 1
ATOM 674 O O . LEU A 1 91 ? -12.779 -2.012 9.942 1.00 90.94 91 LEU A O 1
ATOM 678 N N . LYS A 1 92 ? -11.013 -2.605 11.204 1.00 91.25 92 LYS A N 1
ATOM 679 C CA . LYS A 1 92 ? -11.518 -3.923 11.630 1.00 91.25 92 LYS A CA 1
ATOM 680 C C . LYS A 1 92 ? -11.968 -4.789 10.446 1.00 91.25 92 LYS A C 1
ATOM 682 O O . LYS A 1 92 ? -12.970 -5.499 10.520 1.00 91.25 92 LYS A O 1
ATOM 687 N N . THR A 1 93 ? -11.226 -4.716 9.345 1.00 89.31 93 THR A N 1
ATOM 688 C CA . THR A 1 93 ? -11.522 -5.432 8.101 1.00 89.31 93 THR A CA 1
ATOM 689 C C . THR A 1 93 ? -10.454 -6.475 7.813 1.00 89.31 93 THR A C 1
ATOM 691 O O . THR A 1 93 ? -9.320 -6.377 8.279 1.00 89.31 93 THR A O 1
ATOM 694 N N . ARG A 1 94 ? -10.805 -7.476 7.004 1.00 87.31 94 ARG A N 1
ATOM 695 C CA . ARG A 1 94 ? -9.819 -8.422 6.473 1.00 87.31 94 ARG A CA 1
ATOM 696 C C . ARG A 1 94 ? -8.926 -7.725 5.450 1.00 87.31 94 ARG A C 1
ATOM 698 O O . ARG A 1 94 ? -9.411 -6.910 4.663 1.00 87.31 94 ARG A O 1
ATOM 705 N N . LEU A 1 95 ? -7.644 -8.081 5.453 1.00 87.50 95 LEU A N 1
ATOM 706 C CA . LEU A 1 95 ? -6.682 -7.626 4.459 1.00 87.50 95 LEU A CA 1
ATOM 707 C C . LEU A 1 95 ? -6.678 -8.593 3.274 1.00 87.50 95 LEU A C 1
ATOM 709 O O . LEU A 1 95 ? -6.449 -9.788 3.443 1.00 87.50 95 LEU A O 1
ATOM 713 N N . LEU A 1 96 ? -6.922 -8.077 2.071 1.00 86.00 96 LEU A N 1
ATOM 714 C CA . LEU A 1 96 ? -6.717 -8.839 0.846 1.00 86.00 96 LEU A CA 1
ATOM 715 C C . LEU A 1 96 ? -5.250 -8.707 0.436 1.00 86.00 96 LEU A C 1
ATOM 717 O O . LEU A 1 96 ? -4.797 -7.617 0.095 1.00 86.00 96 LEU A O 1
ATOM 721 N N . TYR A 1 97 ? -4.518 -9.815 0.458 1.00 83.06 97 TYR A N 1
ATOM 722 C CA . TYR A 1 97 ? -3.120 -9.870 0.043 1.00 83.06 97 TYR A CA 1
ATOM 723 C C . TYR A 1 97 ? -2.869 -11.098 -0.831 1.00 83.06 97 TYR A C 1
ATOM 725 O O . TYR A 1 97 ? -3.665 -12.038 -0.874 1.00 83.06 97 TYR A O 1
ATOM 733 N N . LYS A 1 98 ? -1.750 -11.082 -1.553 1.00 80.75 98 LYS A N 1
ATOM 734 C CA . LYS A 1 98 ? -1.280 -12.209 -2.357 1.00 80.75 98 LYS A CA 1
ATOM 735 C C . LYS A 1 98 ? 0.095 -12.626 -1.856 1.00 80.75 98 LYS A C 1
ATOM 737 O O . LYS A 1 98 ? 0.933 -11.766 -1.631 1.00 80.75 98 LYS A O 1
ATOM 742 N N . GLY A 1 99 ? 0.338 -13.933 -1.781 1.00 81.50 99 GLY A N 1
ATOM 743 C CA . GLY A 1 99 ? 1.611 -14.484 -1.317 1.00 81.50 99 GLY A CA 1
ATOM 744 C C . GLY A 1 99 ? 1.536 -14.914 0.143 1.00 81.50 99 GLY A C 1
ATOM 745 O O . GLY A 1 99 ? 0.479 -15.338 0.606 1.00 81.50 99 GLY A O 1
ATOM 746 N N . SER A 1 100 ? 2.665 -14.838 0.840 1.00 79.75 100 SER A N 1
ATOM 747 C CA . SER A 1 100 ? 2.833 -15.338 2.210 1.00 79.75 100 SER A CA 1
ATOM 748 C C . SER A 1 100 ? 3.066 -14.236 3.247 1.00 79.75 100 SER A C 1
ATOM 750 O O . SER A 1 100 ? 3.249 -14.544 4.421 1.00 79.75 100 SER A O 1
ATOM 752 N N . ASP A 1 101 ? 3.043 -12.973 2.824 1.00 76.19 101 ASP A N 1
ATOM 753 C CA . ASP A 1 101 ? 3.591 -11.835 3.576 1.00 76.19 101 ASP A CA 1
ATOM 754 C C . ASP A 1 101 ? 2.911 -11.624 4.940 1.00 76.19 101 ASP A C 1
ATOM 756 O O . ASP A 1 101 ? 3.545 -11.192 5.895 1.00 76.19 101 ASP A O 1
ATOM 760 N N . PHE A 1 102 ? 1.640 -12.016 5.081 1.00 83.88 102 PHE A N 1
ATOM 761 C CA . PHE A 1 102 ? 0.895 -11.875 6.336 1.00 83.88 102 PHE A CA 1
ATOM 762 C C . PHE A 1 102 ? 0.651 -13.198 7.078 1.00 83.88 102 PHE A C 1
ATOM 764 O O . PHE A 1 102 ? 0.043 -13.171 8.146 1.00 83.88 102 PHE A O 1
ATOM 771 N N . LEU A 1 103 ? 1.147 -14.343 6.584 1.00 82.75 103 LEU A N 1
ATOM 772 C CA . LEU A 1 103 ? 0.888 -15.673 7.176 1.00 82.75 103 LEU A CA 1
ATOM 773 C C . LEU A 1 103 ? 1.408 -15.826 8.611 1.00 82.75 103 LEU A C 1
ATOM 775 O O . LEU A 1 103 ? 0.894 -16.639 9.374 1.00 82.75 103 LEU A O 1
ATOM 779 N N . HIS A 1 104 ? 2.436 -15.063 8.974 1.00 84.38 104 HIS A N 1
ATOM 780 C CA . HIS A 1 104 ? 3.028 -15.060 10.313 1.00 84.38 104 HIS A CA 1
ATOM 781 C C . HIS A 1 104 ? 2.595 -13.839 11.134 1.00 84.38 104 HIS A C 1
ATOM 783 O O . HIS A 1 104 ? 3.320 -13.390 12.019 1.00 84.38 104 HIS A O 1
ATOM 789 N N . THR A 1 105 ? 1.421 -13.292 10.824 1.00 86.25 105 THR A N 1
ATOM 790 C CA . 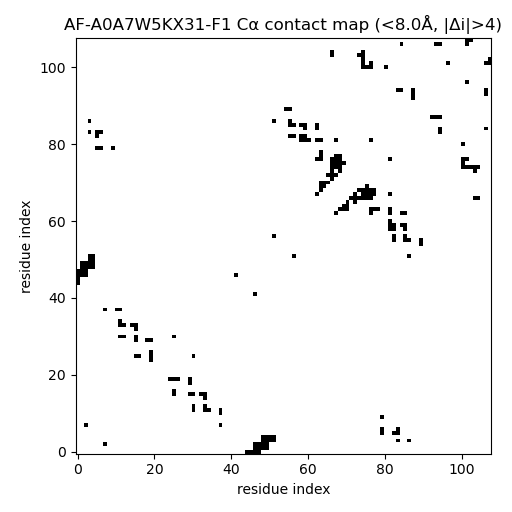THR A 1 105 ? 0.786 -12.200 11.566 1.00 86.25 105 THR A CA 1
ATOM 791 C C . THR A 1 105 ? -0.553 -12.667 12.130 1.00 86.25 105 THR A C 1
ATOM 793 O O . THR A 1 105 ? -1.045 -13.743 11.798 1.00 86.25 105 THR A O 1
ATOM 796 N N . ASP A 1 106 ? -1.174 -11.841 12.962 1.00 85.75 106 ASP A N 1
ATOM 797 C CA . ASP A 1 106 ? -2.512 -12.095 13.498 1.00 85.75 106 ASP A CA 1
ATOM 798 C C . ASP A 1 106 ? -3.657 -11.652 12.551 1.00 85.75 106 ASP A C 1
ATOM 800 O O . ASP A 1 106 ? -4.819 -11.607 12.962 1.00 85.75 106 ASP A O 1
ATOM 804 N N . LEU A 1 107 ? -3.331 -11.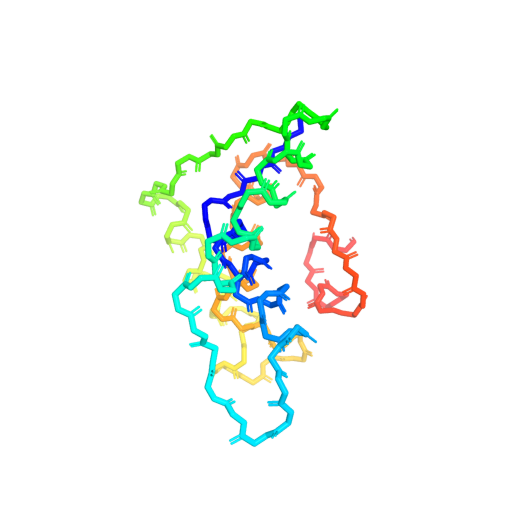286 11.302 1.00 81.94 107 LEU A N 1
ATOM 805 C CA . LEU A 1 107 ? -4.289 -10.959 10.237 1.00 81.94 107 LEU A CA 1
ATOM 806 C C . LEU A 1 107 ? -4.531 -12.113 9.249 1.00 81.94 107 LEU A C 1
ATOM 808 O O . LEU A 1 107 ? -5.362 -11.953 8.350 1.00 81.94 107 LEU A O 1
ATOM 812 N N . ALA A 1 108 ? -3.805 -13.229 9.387 1.00 70.69 108 ALA A N 1
ATOM 813 C CA . ALA A 1 108 ? -3.992 -14.438 8.582 1.00 70.69 108 ALA A CA 1
ATOM 814 C C . ALA A 1 108 ? -5.267 -15.210 8.957 1.00 70.69 108 ALA A C 1
ATOM 816 O O . ALA A 1 108 ? -5.601 -15.280 10.161 1.00 70.69 108 ALA A O 1
#

pLDDT: mean 93.56, std 5.16, range [70.69, 98.38]